Protein AF-A0A7C7VAA6-F1 (afdb_monomer_lite)

Sequence (121 aa):
MLAFICLRGNPPLSLLFLLSAFDQLEDVIYYTYRRRLIPEWAMPIDVVLEGVLIATAVAMIAFCLLYFTYFQSPFFQALFVVSLVILYVAVEDIMAWRGVVQNVWEVRAEKRFVKRKWRST

Foldseek 3Di:
DVLVVCCVPPNVVSVLVVVLVVLVVQVVVCVVPVDGPDDPVCVVVSLVSLVVLLVVLVVQLVVLVVCCVPPVDVVSVVSNVVSVVSNVVSVQVNCVVVVNCVVVVVVVVVVVVVVVVVVVD

Radius of gyration: 17.75 Å; chains: 1; bounding box: 58×26×42 Å

pLDDT: mean 78.94, std 12.35, range [49.84, 95.0]

Structure (mmCIF, N/CA/C/O backbone):
data_AF-A0A7C7VAA6-F1
#
_entry.id   AF-A0A7C7VAA6-F1
#
loop_
_atom_site.group_PDB
_atom_site.id
_atom_site.type_symbol
_atom_site.label_atom_id
_atom_site.label_alt_id
_atom_site.label_comp_id
_atom_site.label_asym_id
_atom_site.label_entity_id
_atom_site.label_seq_id
_atom_site.pdbx_PDB_ins_code
_atom_site.Cartn_x
_atom_site.Cartn_y
_atom_site.Cartn_z
_atom_site.occupancy
_atom_site.B_iso_or_equiv
_atom_site.auth_seq_id
_atom_site.auth_comp_id
_atom_site.auth_asym_id
_atom_site.auth_atom_id
_atom_site.pdbx_PDB_model_num
ATOM 1 N N . MET A 1 1 ? -10.065 -9.433 1.713 1.00 63.31 1 MET A N 1
ATOM 2 C CA . MET A 1 1 ? -11.345 -9.195 2.427 1.00 63.31 1 MET A CA 1
ATOM 3 C C . MET A 1 1 ? -12.147 -8.055 1.799 1.00 63.31 1 MET A C 1
ATOM 5 O O . MET A 1 1 ? -13.281 -8.301 1.416 1.00 63.31 1 MET A O 1
ATOM 9 N N . LEU A 1 2 ? -11.572 -6.854 1.628 1.00 71.88 2 LEU A N 1
ATOM 10 C CA . LEU A 1 2 ? -12.268 -5.698 1.029 1.00 71.88 2 LEU A CA 1
ATOM 11 C C . LEU A 1 2 ? -12.765 -5.951 -0.402 1.00 71.88 2 LEU A C 1
ATOM 13 O O . LEU A 1 2 ? -13.926 -5.681 -0.684 1.00 71.88 2 LEU A O 1
ATOM 17 N N . ALA A 1 3 ? -11.943 -6.570 -1.259 1.00 72.00 3 ALA A N 1
ATOM 18 C CA . ALA A 1 3 ? -12.361 -6.972 -2.606 1.00 72.00 3 ALA A CA 1
ATOM 19 C C . ALA A 1 3 ? -13.659 -7.805 -2.582 1.00 72.00 3 ALA A C 1
ATOM 21 O O . ALA A 1 3 ? -14.661 -7.434 -3.182 1.00 72.00 3 ALA A O 1
ATOM 22 N N . PHE A 1 4 ? -13.690 -8.869 -1.774 1.00 75.00 4 PHE A N 1
ATOM 23 C CA . PHE A 1 4 ? -14.855 -9.750 -1.651 1.00 75.00 4 PHE A CA 1
ATOM 24 C C . PHE A 1 4 ? -16.129 -9.022 -1.186 1.00 75.00 4 PHE A C 1
ATOM 26 O O . PHE A 1 4 ? -17.217 -9.309 -1.678 1.00 75.00 4 PHE A O 1
ATOM 33 N N . ILE A 1 5 ? -16.001 -8.051 -0.275 1.00 78.62 5 ILE A N 1
ATOM 34 C CA . ILE A 1 5 ? -17.134 -7.247 0.214 1.00 78.62 5 ILE A CA 1
ATOM 35 C C . ILE A 1 5 ? -17.656 -6.319 -0.892 1.00 78.62 5 ILE A C 1
ATOM 37 O O . ILE A 1 5 ? -18.866 -6.204 -1.094 1.00 78.62 5 ILE A O 1
ATOM 41 N N . CYS A 1 6 ? -16.756 -5.686 -1.644 1.00 79.62 6 CYS A N 1
ATOM 42 C CA . CYS A 1 6 ? -17.119 -4.771 -2.722 1.00 79.62 6 CYS A CA 1
ATOM 43 C C . CYS A 1 6 ? -17.705 -5.479 -3.950 1.00 79.62 6 CYS A C 1
ATOM 45 O O . CYS A 1 6 ? -18.397 -4.829 -4.728 1.00 79.62 6 CYS A O 1
ATOM 47 N N . LEU A 1 7 ? -17.501 -6.791 -4.109 1.00 80.81 7 LEU A N 1
ATOM 48 C CA . LEU A 1 7 ? -17.928 -7.555 -5.287 1.00 80.81 7 LEU A CA 1
ATOM 49 C C . LEU A 1 7 ? -19.427 -7.410 -5.588 1.00 80.81 7 LEU A C 1
ATOM 51 O O . LEU A 1 7 ? -19.827 -7.381 -6.747 1.00 80.81 7 LEU A O 1
ATOM 55 N N . ARG A 1 8 ? -20.256 -7.295 -4.545 1.00 80.75 8 ARG A N 1
ATOM 56 C CA . ARG A 1 8 ? -21.717 -7.198 -4.678 1.00 80.75 8 ARG A CA 1
ATOM 57 C C . ARG A 1 8 ? -22.227 -5.782 -4.949 1.00 80.75 8 ARG A C 1
ATOM 59 O O . ARG A 1 8 ? -23.275 -5.639 -5.565 1.00 80.75 8 ARG A O 1
ATOM 66 N N . GLY A 1 9 ? -21.528 -4.761 -4.454 1.00 81.75 9 GLY A N 1
ATOM 67 C CA . GLY A 1 9 ? -21.967 -3.363 -4.538 1.00 81.75 9 GLY A CA 1
ATOM 68 C C . GLY A 1 9 ? -21.286 -2.573 -5.652 1.00 81.75 9 GLY A C 1
ATOM 69 O O . GLY A 1 9 ? -21.925 -1.772 -6.324 1.00 81.75 9 GLY A O 1
ATOM 70 N N . ASN A 1 10 ? -19.990 -2.800 -5.861 1.00 86.50 10 ASN A N 1
ATOM 71 C CA . ASN A 1 10 ? -19.193 -2.117 -6.872 1.00 86.50 10 ASN A CA 1
ATOM 72 C C . ASN A 1 10 ? -18.104 -3.075 -7.406 1.00 86.50 10 ASN A C 1
ATOM 74 O O . ASN A 1 10 ? -16.970 -3.073 -6.914 1.00 86.50 10 ASN A O 1
ATOM 78 N N . PRO A 1 11 ? -18.449 -3.928 -8.391 1.00 85.19 11 PRO A N 1
ATOM 79 C CA . PRO A 1 11 ? -17.536 -4.931 -8.941 1.00 85.19 11 PRO A CA 1
ATOM 80 C C . PRO A 1 11 ? -16.212 -4.354 -9.484 1.00 85.19 11 PRO A C 1
ATOM 82 O O . PRO A 1 11 ? -15.171 -4.958 -9.225 1.00 85.19 11 PRO A O 1
ATOM 85 N N . PRO A 1 12 ? -16.187 -3.182 -10.158 1.00 85.81 12 PRO A N 1
ATOM 86 C CA . PRO A 1 12 ? -14.932 -2.537 -10.556 1.00 85.81 12 PRO A CA 1
ATOM 87 C C . PRO A 1 12 ? -14.005 -2.220 -9.378 1.00 85.81 12 PRO A C 1
ATOM 89 O O . PRO A 1 12 ? -12.805 -2.474 -9.442 1.00 85.81 12 PRO A O 1
ATOM 92 N N . LEU A 1 13 ? -14.559 -1.724 -8.269 1.00 82.00 13 LEU A N 1
ATOM 93 C CA . LEU A 1 13 ? -13.783 -1.432 -7.064 1.00 82.00 13 LEU A CA 1
ATOM 94 C C . LEU A 1 13 ? -13.252 -2.714 -6.403 1.00 82.00 13 LEU A C 1
ATOM 96 O O . LEU A 1 13 ? -12.128 -2.745 -5.910 1.00 82.00 13 LEU A O 1
ATOM 100 N N . SER A 1 14 ? -14.033 -3.798 -6.438 1.00 86.25 14 SER A N 1
ATOM 101 C CA . SER A 1 14 ? -13.564 -5.123 -6.014 1.00 86.25 14 SER A CA 1
ATOM 102 C C . SER A 1 14 ? -12.361 -5.588 -6.829 1.00 86.25 14 SER A C 1
ATOM 104 O O . SER A 1 14 ? -11.413 -6.126 -6.260 1.00 86.25 14 SER A O 1
ATOM 106 N N . LEU A 1 15 ? -12.403 -5.402 -8.151 1.00 85.69 15 LEU A N 1
ATOM 107 C CA . LEU A 1 15 ? -11.293 -5.754 -9.031 1.00 85.69 15 LEU A CA 1
ATOM 108 C C . LEU A 1 15 ? -10.046 -4.928 -8.691 1.00 85.69 15 LEU A C 1
ATOM 110 O O . LEU A 1 15 ? -8.969 -5.496 -8.559 1.00 85.69 15 LEU A O 1
ATOM 114 N N . LEU A 1 16 ? -10.199 -3.618 -8.471 1.00 86.19 16 LEU A N 1
ATOM 115 C CA . LEU A 1 16 ? -9.099 -2.738 -8.060 1.00 86.19 16 LEU A CA 1
ATOM 116 C C . LEU A 1 16 ? -8.451 -3.191 -6.748 1.00 86.19 16 LEU A C 1
ATOM 118 O O . LEU A 1 16 ? -7.232 -3.301 -6.678 1.00 86.19 16 LEU A O 1
ATOM 122 N N . PHE A 1 17 ? -9.247 -3.526 -5.729 1.00 85.25 17 PHE A N 1
ATOM 123 C CA . PHE A 1 17 ? -8.704 -4.042 -4.470 1.00 85.25 17 PHE A CA 1
ATOM 124 C C . PHE A 1 17 ? -8.047 -5.414 -4.610 1.00 85.25 17 PHE A C 1
ATOM 126 O O . PHE A 1 17 ? -7.125 -5.726 -3.862 1.00 85.25 17 PHE A O 1
ATOM 133 N N . LEU A 1 18 ? -8.528 -6.251 -5.529 1.00 87.69 18 LEU A N 1
ATOM 134 C CA . LEU A 1 18 ? -7.894 -7.532 -5.812 1.00 87.69 18 LEU A CA 1
ATOM 135 C C . LEU A 1 18 ? -6.528 -7.322 -6.471 1.00 87.69 18 LEU A C 1
ATOM 137 O O . LEU A 1 18 ? -5.554 -7.915 -6.025 1.00 87.69 18 LEU A O 1
ATOM 141 N N . LEU A 1 19 ? -6.460 -6.462 -7.488 1.00 87.31 19 LEU A N 1
ATOM 142 C CA . LEU A 1 19 ? -5.219 -6.133 -8.187 1.00 87.31 19 LEU A CA 1
ATOM 143 C C . LEU A 1 19 ? -4.200 -5.496 -7.240 1.00 87.31 19 LEU A C 1
ATOM 145 O O . LEU A 1 19 ? -3.071 -5.957 -7.183 1.00 87.31 19 LEU A O 1
ATOM 149 N N . SER A 1 20 ? -4.626 -4.545 -6.411 1.00 85.31 20 SER A N 1
ATOM 150 C CA . SER A 1 20 ? -3.777 -3.916 -5.392 1.00 85.31 20 SER A CA 1
ATOM 151 C C . SER A 1 20 ? -3.265 -4.905 -4.332 1.00 85.31 20 SER A C 1
ATOM 153 O O . SER A 1 20 ? -2.179 -4.738 -3.790 1.00 85.31 20 SER A O 1
ATOM 155 N N . ALA A 1 21 ? -4.002 -5.983 -4.045 1.00 85.75 21 ALA A N 1
ATOM 156 C CA . ALA A 1 21 ? -3.496 -7.041 -3.172 1.00 85.75 21 ALA A CA 1
ATOM 157 C C . ALA A 1 21 ? -2.434 -7.922 -3.854 1.00 85.75 21 ALA A C 1
ATOM 159 O O . ALA A 1 21 ? -1.555 -8.445 -3.170 1.00 85.75 21 ALA A O 1
ATOM 160 N N . PHE A 1 22 ? -2.528 -8.115 -5.174 1.00 86.50 22 PHE A N 1
ATOM 161 C CA . PHE A 1 22 ? -1.498 -8.813 -5.949 1.00 86.50 22 PHE A CA 1
ATOM 162 C C . PHE A 1 22 ? -0.220 -7.983 -6.069 1.00 86.50 22 PHE A C 1
ATOM 164 O O . PHE A 1 22 ? 0.856 -8.543 -5.898 1.00 86.50 22 PHE A O 1
ATOM 171 N N . ASP A 1 23 ? -0.366 -6.678 -6.277 1.00 84.94 23 ASP A N 1
ATOM 172 C CA . ASP A 1 23 ? 0.690 -5.658 -6.249 1.00 84.94 23 ASP A CA 1
ATOM 173 C C . ASP A 1 23 ? 1.526 -5.769 -4.965 1.00 84.94 23 ASP A C 1
ATOM 175 O O . ASP A 1 23 ? 2.682 -6.177 -4.976 1.00 84.94 23 ASP A O 1
ATOM 179 N N . GLN A 1 24 ? 0.858 -5.654 -3.813 1.00 84.88 24 GLN A N 1
ATOM 180 C CA . GLN A 1 24 ? 1.506 -5.748 -2.507 1.00 84.88 24 GLN A CA 1
ATOM 181 C C . GLN A 1 24 ? 2.210 -7.097 -2.268 1.00 84.88 24 GLN A C 1
ATOM 183 O O . GLN A 1 24 ? 3.184 -7.184 -1.515 1.00 84.88 24 GLN A O 1
ATOM 188 N N . LEU A 1 25 ? 1.692 -8.181 -2.857 1.00 86.19 25 LEU A N 1
ATOM 189 C CA . LEU A 1 25 ? 2.315 -9.501 -2.781 1.00 86.19 25 LEU A CA 1
ATOM 190 C C . LEU A 1 25 ? 3.572 -9.569 -3.655 1.00 86.19 25 LEU A C 1
ATOM 192 O O . LEU A 1 25 ? 4.561 -10.185 -3.245 1.00 86.19 25 LEU A O 1
ATOM 196 N N . GLU A 1 26 ? 3.555 -8.937 -4.824 1.00 83.94 26 GLU A N 1
ATOM 197 C CA . GLU A 1 26 ? 4.746 -8.781 -5.642 1.00 83.94 26 GLU A CA 1
ATOM 198 C C . GLU A 1 26 ? 5.831 -7.992 -4.912 1.00 83.94 26 GLU A C 1
ATOM 200 O O . GLU A 1 26 ? 6.962 -8.474 -4.894 1.00 83.94 26 GLU A O 1
ATOM 205 N N . ASP A 1 27 ? 5.519 -6.890 -4.228 1.00 77.75 27 ASP A N 1
ATOM 206 C CA . ASP A 1 27 ? 6.526 -6.104 -3.493 1.00 77.75 27 ASP A CA 1
ATOM 207 C C . ASP A 1 27 ? 7.262 -6.960 -2.466 1.00 77.75 27 ASP A C 1
ATOM 209 O O . ASP A 1 27 ? 8.490 -6.918 -2.336 1.00 77.75 27 ASP A O 1
ATOM 213 N N . VAL A 1 28 ? 6.522 -7.816 -1.754 1.00 82.12 28 VAL A N 1
ATOM 214 C CA . VAL A 1 28 ? 7.088 -8.756 -0.778 1.00 82.12 28 VAL A CA 1
ATOM 215 C C . VAL A 1 28 ? 7.998 -9.775 -1.468 1.00 82.12 28 VAL A C 1
ATOM 217 O O . VAL A 1 28 ? 9.083 -10.095 -0.960 1.00 82.12 28 VAL A O 1
ATOM 220 N N . ILE A 1 29 ? 7.593 -10.282 -2.635 1.00 84.06 29 ILE A N 1
ATOM 221 C CA . ILE A 1 29 ? 8.399 -11.205 -3.443 1.00 84.06 29 ILE A CA 1
ATOM 222 C C . ILE A 1 29 ? 9.650 -10.497 -3.964 1.00 84.06 29 ILE A C 1
ATOM 224 O O . ILE A 1 29 ? 10.747 -11.046 -3.844 1.00 84.06 29 ILE A O 1
ATOM 228 N N . TYR A 1 30 ? 9.530 -9.273 -4.468 1.00 81.06 30 TYR A N 1
ATOM 229 C CA . TYR A 1 30 ? 10.642 -8.466 -4.946 1.00 81.06 30 TYR A CA 1
ATOM 230 C C . TYR A 1 30 ? 11.626 -8.162 -3.815 1.00 81.06 30 TYR A C 1
ATOM 232 O O . TYR A 1 30 ? 12.839 -8.317 -3.983 1.00 81.06 30 TYR A O 1
ATOM 240 N N . TYR A 1 31 ? 11.133 -7.828 -2.623 1.00 77.25 31 TYR A N 1
ATOM 241 C CA . TYR A 1 31 ? 11.977 -7.572 -1.460 1.00 77.25 31 TYR A CA 1
ATOM 242 C C . TYR A 1 31 ? 12.743 -8.821 -1.003 1.00 77.25 31 TYR A C 1
ATOM 244 O O . TYR A 1 31 ? 13.891 -8.721 -0.557 1.00 77.25 31 TYR A O 1
ATOM 252 N N . THR A 1 32 ? 12.132 -9.999 -1.148 1.00 80.69 32 THR A N 1
ATOM 253 C CA . THR A 1 32 ? 12.706 -11.282 -0.716 1.00 80.69 32 THR A CA 1
ATOM 254 C C . THR A 1 32 ? 13.663 -11.874 -1.752 1.00 80.69 32 THR A C 1
ATOM 256 O O . THR A 1 32 ? 14.780 -12.263 -1.412 1.00 80.69 32 THR A O 1
ATOM 259 N N . TYR A 1 33 ? 13.243 -11.933 -3.015 1.00 82.81 33 TYR A N 1
ATOM 260 C CA . TYR A 1 33 ? 13.926 -12.658 -4.091 1.00 82.81 33 TYR A CA 1
ATOM 261 C C . TYR A 1 33 ? 14.641 -11.755 -5.095 1.00 82.81 33 TYR A C 1
ATOM 263 O O . TYR A 1 33 ? 15.402 -12.264 -5.917 1.00 82.81 33 TYR A O 1
ATOM 271 N N . ARG A 1 34 ? 14.423 -10.434 -5.042 1.00 73.56 34 ARG A N 1
ATOM 272 C CA . ARG A 1 34 ? 15.008 -9.450 -5.973 1.00 73.56 34 ARG A CA 1
ATOM 273 C C . ARG A 1 34 ? 14.694 -9.737 -7.441 1.00 73.56 34 ARG A C 1
ATOM 275 O O . ARG A 1 34 ? 15.472 -9.399 -8.326 1.00 73.56 34 ARG A O 1
ATOM 282 N N . ARG A 1 35 ? 13.554 -10.375 -7.703 1.00 74.69 35 ARG A N 1
ATOM 283 C CA . ARG A 1 35 ? 13.034 -10.627 -9.048 1.00 74.69 35 ARG A CA 1
ATOM 284 C C . ARG A 1 35 ? 11.668 -9.973 -9.164 1.00 74.69 35 ARG A C 1
ATOM 286 O O . ARG A 1 35 ? 10.823 -10.219 -8.309 1.00 74.69 35 ARG A O 1
ATOM 293 N N . ARG A 1 36 ? 11.490 -9.143 -10.193 1.00 70.81 36 ARG A N 1
ATOM 294 C CA . ARG A 1 36 ? 10.185 -8.585 -10.564 1.00 70.81 36 ARG A CA 1
ATOM 295 C C . ARG A 1 36 ? 9.399 -9.643 -11.326 1.00 70.81 36 ARG A C 1
ATOM 297 O O . ARG A 1 36 ? 9.976 -10.336 -12.169 1.00 70.81 36 ARG A O 1
ATOM 304 N N . LEU A 1 37 ? 8.131 -9.806 -10.977 1.00 78.25 37 LEU A N 1
ATOM 305 C CA . LEU A 1 37 ? 7.209 -10.697 -11.678 1.00 78.25 37 LEU A CA 1
ATOM 306 C C . LEU A 1 37 ? 6.508 -9.932 -12.799 1.00 78.25 37 LEU A C 1
ATOM 308 O O . LEU A 1 37 ? 6.325 -10.479 -13.889 1.00 78.25 37 LEU A O 1
ATOM 312 N N . ILE A 1 38 ? 6.179 -8.666 -12.553 1.00 74.62 38 ILE A N 1
ATOM 313 C CA . ILE A 1 38 ? 5.597 -7.761 -13.527 1.00 74.62 38 ILE A CA 1
ATOM 314 C C . ILE A 1 38 ? 6.704 -7.141 -14.400 1.00 74.62 38 ILE A C 1
ATOM 316 O O . ILE A 1 38 ? 7.740 -6.679 -13.907 1.00 74.62 38 ILE A O 1
ATOM 320 N N . PRO A 1 39 ? 6.520 -7.139 -15.732 1.00 76.62 39 PRO A N 1
ATOM 321 C CA . PRO A 1 39 ? 7.462 -6.521 -16.657 1.00 76.62 39 PRO A CA 1
ATOM 322 C C . PRO A 1 39 ? 7.446 -4.988 -16.551 1.00 76.62 39 PRO A C 1
ATOM 324 O O . PRO A 1 39 ? 6.415 -4.381 -16.280 1.00 76.62 39 PRO A O 1
ATOM 327 N N . GLU A 1 40 ? 8.577 -4.339 -16.849 1.00 74.00 40 GLU A N 1
ATOM 328 C CA . GLU A 1 40 ? 8.775 -2.891 -16.640 1.00 74.00 40 GLU A CA 1
ATOM 329 C C . GLU A 1 40 ? 7.734 -1.990 -17.326 1.00 74.00 40 GLU A C 1
ATOM 331 O O . GLU A 1 40 ? 7.421 -0.913 -16.825 1.00 74.00 40 GLU A O 1
ATOM 336 N N . TRP A 1 41 ? 7.149 -2.429 -18.445 1.00 75.94 41 TRP A N 1
ATOM 337 C CA . TRP A 1 41 ? 6.109 -1.676 -19.154 1.00 75.94 41 TRP A CA 1
ATOM 338 C C . TRP A 1 41 ? 4.786 -1.572 -18.380 1.00 75.94 41 TRP A C 1
ATOM 340 O O . TRP A 1 41 ? 3.984 -0.687 -18.670 1.00 75.94 41 TRP A O 1
ATOM 350 N N . ALA A 1 42 ? 4.554 -2.449 -17.403 1.00 81.69 42 ALA A N 1
ATOM 351 C CA . ALA A 1 42 ? 3.368 -2.445 -16.553 1.00 81.69 42 ALA A CA 1
ATOM 352 C C . ALA A 1 42 ? 3.560 -1.649 -15.243 1.00 81.69 42 ALA A C 1
ATOM 354 O O . ALA A 1 42 ? 2.598 -1.491 -14.497 1.00 81.69 42 ALA A O 1
ATOM 355 N N . MET A 1 43 ? 4.735 -1.045 -15.007 1.00 76.75 43 MET A N 1
ATOM 356 C CA . MET A 1 43 ? 4.983 -0.158 -13.853 1.00 76.75 43 MET A CA 1
ATOM 357 C C . MET A 1 43 ? 3.991 1.012 -13.684 1.00 76.75 43 MET A C 1
ATOM 359 O O . MET A 1 43 ? 3.721 1.403 -12.556 1.00 76.75 43 MET A O 1
ATOM 363 N N . PRO A 1 44 ? 3.414 1.627 -14.734 1.00 81.56 44 PRO A N 1
ATOM 364 C CA . PRO A 1 44 ? 2.411 2.670 -14.513 1.00 81.56 44 PRO A CA 1
ATOM 365 C C . PRO A 1 44 ? 1.142 2.158 -13.816 1.00 81.56 44 PRO A C 1
ATOM 367 O O . PRO A 1 44 ? 0.443 2.940 -13.179 1.00 81.56 44 PRO A O 1
ATOM 370 N N . ILE A 1 45 ? 0.824 0.868 -13.964 1.00 84.56 45 ILE A N 1
ATOM 371 C CA . ILE A 1 45 ? -0.342 0.239 -13.332 1.00 84.56 45 ILE A CA 1
ATOM 372 C C . ILE A 1 45 ? -0.076 0.055 -11.835 1.00 84.56 45 ILE A C 1
ATOM 374 O O . ILE A 1 45 ? -0.926 0.428 -11.036 1.00 84.56 45 ILE A O 1
ATOM 378 N N . ASP A 1 46 ? 1.113 -0.428 -11.492 1.00 80.31 46 ASP A N 1
ATOM 379 C CA . ASP A 1 46 ? 1.663 -0.564 -10.133 1.00 80.31 46 ASP A CA 1
ATOM 380 C C . ASP A 1 46 ? 1.548 0.765 -9.354 1.00 80.31 46 ASP A C 1
ATOM 382 O O . ASP A 1 46 ? 0.825 0.864 -8.368 1.00 80.31 46 ASP A O 1
ATOM 386 N N . VAL A 1 47 ? 2.013 1.882 -9.933 1.00 84.62 47 VAL A N 1
ATOM 387 C CA . VAL A 1 47 ? 1.860 3.228 -9.330 1.00 84.62 47 VAL A CA 1
ATOM 388 C C . VAL A 1 47 ? 0.396 3.624 -9.065 1.00 84.62 47 VAL A C 1
ATOM 390 O O . VAL A 1 47 ? 0.090 4.322 -8.093 1.00 84.62 47 VAL A O 1
ATOM 393 N N . VAL A 1 48 ? -0.540 3.225 -9.933 1.00 87.62 48 VAL A N 1
ATOM 394 C CA . VAL A 1 48 ? -1.973 3.500 -9.723 1.00 87.62 48 VAL A CA 1
ATOM 395 C C . VAL A 1 48 ? -2.529 2.639 -8.590 1.00 87.62 48 VAL A C 1
ATOM 397 O O . VAL A 1 48 ? -3.310 3.143 -7.778 1.00 87.62 48 VAL A O 1
ATOM 400 N N . LEU A 1 49 ? -2.138 1.367 -8.522 1.00 88.94 49 LEU A N 1
ATOM 401 C CA . LEU A 1 49 ? -2.564 0.433 -7.482 1.00 88.94 49 LEU A CA 1
ATOM 402 C C . LEU A 1 49 ? -2.008 0.834 -6.108 1.00 88.94 49 LEU A C 1
ATOM 404 O O . LEU A 1 49 ? -2.777 0.896 -5.143 1.00 88.94 49 LEU A O 1
ATOM 408 N N . GLU A 1 50 ? -0.747 1.251 -6.034 1.00 88.44 50 GLU A N 1
ATOM 409 C CA . GLU A 1 50 ? -0.159 1.879 -4.850 1.00 88.44 50 GLU A CA 1
ATOM 410 C C . GLU A 1 50 ? -0.899 3.164 -4.450 1.00 88.44 50 GLU A C 1
ATOM 412 O O . GLU A 1 50 ? -1.185 3.402 -3.273 1.00 88.44 50 GLU A O 1
ATOM 417 N N . GLY A 1 51 ? -1.294 3.990 -5.424 1.00 89.25 51 GLY A N 1
ATOM 418 C CA . GLY A 1 51 ? -2.109 5.182 -5.179 1.00 89.25 51 GLY A CA 1
ATOM 419 C C . GLY A 1 51 ? -3.455 4.858 -4.514 1.00 89.25 51 GLY A C 1
ATOM 420 O O . GLY A 1 51 ? -3.894 5.568 -3.601 1.00 89.25 51 GLY A O 1
ATOM 421 N N . VAL A 1 52 ? -4.099 3.756 -4.914 1.00 89.31 52 VAL A N 1
ATOM 422 C CA . VAL A 1 52 ? -5.321 3.244 -4.268 1.00 89.31 52 VAL A CA 1
ATOM 423 C C . VAL A 1 52 ? -5.032 2.779 -2.837 1.00 89.31 52 VAL A C 1
ATOM 425 O O . VAL A 1 52 ? -5.835 3.041 -1.933 1.00 89.31 52 VAL A O 1
ATOM 428 N N . LEU A 1 53 ? -3.884 2.144 -2.598 1.00 89.56 53 LEU A N 1
ATOM 429 C CA . LEU A 1 53 ? -3.413 1.754 -1.266 1.00 89.56 53 LEU A CA 1
ATOM 430 C C . LEU A 1 53 ? -3.204 2.964 -0.354 1.00 89.56 53 LEU A C 1
ATOM 432 O O . LEU A 1 53 ? -3.698 2.959 0.773 1.00 89.56 53 LEU A O 1
ATOM 436 N N . ILE A 1 54 ? -2.571 4.031 -0.848 1.00 92.94 54 ILE A N 1
ATOM 437 C CA . ILE A 1 54 ? -2.401 5.294 -0.113 1.00 92.94 54 ILE A CA 1
ATOM 438 C C . ILE A 1 54 ? -3.760 5.879 0.260 1.00 92.94 54 ILE A C 1
ATOM 440 O O . ILE A 1 54 ? -3.991 6.200 1.427 1.00 92.94 54 ILE A O 1
ATOM 444 N N . ALA A 1 55 ? -4.684 5.986 -0.698 1.00 92.06 55 ALA A N 1
ATOM 445 C CA . ALA A 1 55 ? -6.025 6.501 -0.434 1.00 92.06 55 ALA A CA 1
ATOM 446 C C . ALA A 1 55 ? -6.758 5.657 0.624 1.00 92.06 55 ALA A C 1
ATOM 448 O O . ALA A 1 55 ? -7.395 6.199 1.530 1.00 92.06 55 ALA A O 1
ATOM 449 N N . THR A 1 56 ? -6.613 4.333 0.554 1.00 91.00 56 THR A N 1
ATOM 450 C CA . THR A 1 56 ? -7.200 3.395 1.519 1.00 91.00 56 THR A CA 1
ATOM 451 C C . THR A 1 56 ? -6.573 3.551 2.903 1.00 91.00 56 THR A C 1
ATOM 453 O O . THR A 1 56 ? -7.296 3.625 3.894 1.00 91.00 56 THR A O 1
ATOM 456 N N . ALA A 1 57 ? -5.249 3.667 2.994 1.00 92.75 57 ALA A N 1
ATOM 457 C CA . ALA A 1 57 ? -4.537 3.869 4.250 1.00 92.75 57 ALA A CA 1
ATOM 458 C C . ALA A 1 57 ? -4.912 5.208 4.902 1.00 92.75 57 ALA A C 1
ATOM 460 O O . ALA A 1 57 ? -5.185 5.250 6.100 1.00 92.75 57 ALA A O 1
ATOM 461 N N . VAL A 1 58 ? -5.026 6.285 4.120 1.00 95.00 58 VAL A N 1
ATOM 462 C CA . VAL A 1 58 ? -5.514 7.588 4.600 1.00 95.00 58 VAL A CA 1
ATOM 463 C C . VAL A 1 58 ? -6.955 7.484 5.101 1.00 95.00 58 VAL A C 1
ATOM 465 O O . VAL A 1 58 ? -7.265 8.003 6.174 1.00 95.00 58 VAL A O 1
ATOM 468 N N . ALA A 1 59 ? -7.830 6.772 4.385 1.00 93.25 59 ALA A N 1
ATOM 469 C CA . ALA A 1 59 ? -9.201 6.531 4.832 1.00 93.25 59 ALA A CA 1
ATOM 470 C C . ALA A 1 59 ? -9.247 5.727 6.143 1.00 93.25 59 ALA A C 1
ATOM 472 O O . ALA A 1 59 ? -10.029 6.057 7.033 1.00 93.25 59 ALA A O 1
ATOM 473 N N . MET A 1 60 ? -8.380 4.722 6.304 1.00 93.06 60 MET A N 1
ATOM 474 C CA . MET A 1 60 ? -8.240 3.962 7.550 1.00 93.06 60 MET A CA 1
ATOM 475 C C . MET A 1 60 ? -7.740 4.839 8.700 1.00 93.06 60 MET A C 1
ATOM 477 O O . MET A 1 60 ? -8.288 4.758 9.793 1.00 93.06 60 MET A O 1
ATOM 481 N N . ILE A 1 61 ? -6.751 5.705 8.463 1.00 94.19 61 ILE A N 1
ATOM 482 C CA . ILE A 1 61 ? -6.244 6.661 9.458 1.00 94.19 61 ILE A CA 1
ATOM 483 C C . ILE A 1 61 ? -7.362 7.609 9.895 1.00 94.19 61 ILE A C 1
ATOM 485 O O . ILE A 1 61 ? -7.591 7.775 11.093 1.00 94.19 61 ILE A O 1
ATOM 489 N N . ALA A 1 62 ? -8.084 8.198 8.940 1.00 93.06 62 ALA A N 1
ATOM 490 C CA . ALA A 1 62 ? -9.203 9.091 9.222 1.00 93.06 62 ALA A CA 1
ATOM 491 C C . ALA A 1 62 ? -10.307 8.370 10.008 1.00 93.06 62 ALA A C 1
ATOM 493 O O . ALA A 1 62 ? -10.780 8.885 11.019 1.00 93.06 62 ALA A O 1
ATOM 494 N N . PHE A 1 63 ? -10.668 7.152 9.597 1.00 91.19 63 PHE A N 1
ATOM 495 C CA . PHE A 1 63 ? -11.627 6.307 10.306 1.00 91.19 63 PHE A CA 1
ATOM 496 C C . PHE A 1 63 ? -11.167 6.010 11.737 1.00 91.19 63 PHE A C 1
ATOM 498 O O . PHE A 1 63 ? -11.936 6.192 12.677 1.00 91.19 63 PHE A O 1
ATOM 505 N N . CYS A 1 64 ? -9.902 5.632 11.925 1.00 91.38 64 CYS A N 1
ATOM 506 C CA . CYS A 1 64 ? -9.327 5.423 13.246 1.00 91.38 64 CYS A CA 1
ATOM 507 C C . CYS A 1 64 ? -9.437 6.681 14.102 1.00 91.38 64 CYS A C 1
ATOM 509 O O . CYS A 1 64 ? -9.969 6.592 15.197 1.00 91.38 64 CYS A O 1
ATOM 511 N N . LEU A 1 65 ? -9.011 7.849 13.618 1.00 89.69 65 LEU A N 1
ATOM 512 C CA . LEU A 1 65 ? -9.056 9.097 14.389 1.00 89.69 65 LEU A CA 1
ATOM 513 C C . LEU A 1 65 ? -10.485 9.512 14.763 1.00 89.69 65 LEU A C 1
ATOM 515 O O . LEU A 1 65 ? -10.722 9.928 15.896 1.00 89.69 65 LEU A O 1
ATOM 519 N N . LEU A 1 66 ? -11.437 9.363 13.838 1.00 89.88 66 LEU A N 1
ATOM 520 C CA . LEU A 1 66 ? -12.842 9.695 14.076 1.00 89.88 66 LEU A CA 1
ATOM 521 C C . LEU A 1 66 ? -13.487 8.776 15.115 1.00 89.88 66 LEU A C 1
ATOM 523 O O . LEU A 1 66 ? -14.249 9.251 15.949 1.00 89.88 66 LEU A O 1
ATOM 527 N N . TYR A 1 67 ? -13.186 7.476 15.077 1.00 85.19 67 TYR A N 1
ATOM 528 C CA . TYR A 1 67 ? -13.818 6.479 15.946 1.00 85.19 67 TYR A CA 1
ATOM 529 C C . TYR A 1 67 ? -13.029 6.166 17.220 1.00 85.19 67 TYR A C 1
ATOM 531 O O . TYR A 1 67 ? -13.585 5.590 18.160 1.00 85.19 67 TYR A O 1
ATOM 539 N N . PHE A 1 68 ? -11.764 6.580 17.297 1.00 80.81 68 PHE A N 1
ATOM 540 C CA . PHE A 1 68 ? -10.925 6.414 18.481 1.00 80.81 68 PHE A CA 1
ATOM 541 C C . PHE A 1 68 ? -11.543 7.094 19.706 1.00 80.81 68 PHE A C 1
ATOM 543 O O . PHE A 1 68 ? -11.513 6.537 20.803 1.00 80.81 68 PHE A O 1
ATOM 550 N N . THR A 1 69 ? -12.165 8.257 19.505 1.00 75.75 69 THR A N 1
ATOM 551 C CA . THR A 1 69 ? -12.846 9.018 20.560 1.00 75.75 69 THR A CA 1
ATOM 552 C C . THR A 1 69 ? -14.115 8.334 21.071 1.00 75.75 69 THR A C 1
ATOM 554 O O . THR A 1 69 ? -14.476 8.540 22.226 1.00 75.75 69 THR A O 1
ATOM 557 N N . TYR A 1 70 ? -14.765 7.499 20.253 1.00 80.38 70 TYR A N 1
ATOM 558 C CA . TYR A 1 70 ? -16.035 6.853 20.594 1.00 80.38 70 TYR A CA 1
ATOM 559 C C . TYR A 1 70 ? -15.867 5.499 21.278 1.00 80.38 70 TYR A C 1
ATOM 561 O O . TYR A 1 70 ? -16.558 5.215 22.252 1.00 80.38 70 TYR A O 1
ATOM 569 N N . PHE A 1 71 ? -14.983 4.643 20.764 1.00 78.31 71 PHE A N 1
ATOM 570 C CA . PHE A 1 71 ? -14.936 3.238 21.181 1.00 78.31 71 PHE A CA 1
ATOM 571 C C . PHE A 1 71 ? -13.719 2.879 22.039 1.00 78.31 71 PHE A C 1
ATOM 573 O O . PHE A 1 71 ? -13.721 1.792 22.610 1.00 78.31 71 PHE A O 1
ATOM 580 N N . GLN A 1 72 ? -12.689 3.744 22.110 1.00 76.00 72 GLN A N 1
ATOM 581 C CA . GLN A 1 72 ? -11.437 3.562 22.879 1.00 76.00 72 GLN A CA 1
ATOM 582 C C . GLN A 1 72 ? -10.873 2.124 22.878 1.00 76.00 72 GLN A C 1
ATOM 584 O O . GLN A 1 72 ? -10.264 1.664 23.841 1.00 76.00 72 GLN A O 1
ATOM 589 N N . SER A 1 73 ? -11.082 1.385 21.788 1.00 83.12 73 SER A N 1
ATOM 590 C CA . SER A 1 73 ? -10.733 -0.030 21.714 1.00 83.12 73 SER A CA 1
ATOM 591 C C . SER A 1 73 ? -9.285 -0.203 21.246 1.00 83.12 73 SER A C 1
ATOM 593 O O . SER A 1 73 ? -8.848 0.519 20.339 1.00 83.12 73 SER A O 1
ATOM 595 N N . PRO A 1 74 ? -8.546 -1.199 21.777 1.00 86.12 74 PRO A N 1
ATOM 596 C CA . PRO A 1 74 ? -7.204 -1.537 21.299 1.00 86.12 74 PRO A CA 1
ATOM 597 C C . PRO A 1 74 ? -7.185 -1.903 19.808 1.00 86.12 74 PRO A C 1
ATOM 599 O O . PRO A 1 74 ? -6.159 -1.751 19.148 1.00 86.12 74 PRO A O 1
ATOM 602 N N . PHE A 1 75 ? -8.328 -2.313 19.245 1.00 87.31 75 PHE A N 1
ATOM 603 C CA . PHE A 1 75 ? -8.476 -2.528 17.809 1.00 87.31 75 PHE A CA 1
ATOM 604 C C . PHE A 1 75 ? -8.129 -1.274 16.998 1.00 87.31 75 PHE A C 1
ATOM 606 O O . PHE A 1 75 ? -7.358 -1.366 16.049 1.00 87.31 75 PHE A O 1
ATOM 613 N N . PHE A 1 76 ? -8.632 -0.097 17.386 1.00 86.38 76 PHE A N 1
ATOM 614 C CA . PHE A 1 76 ? -8.367 1.148 16.657 1.00 86.38 76 PHE A CA 1
ATOM 615 C C . PHE A 1 76 ? -6.913 1.599 16.793 1.00 86.38 76 PHE A C 1
ATOM 617 O O . PHE A 1 76 ? -6.361 2.159 15.852 1.00 86.38 76 PHE A O 1
ATOM 624 N N . GLN A 1 77 ? -6.268 1.309 17.927 1.00 87.00 77 GLN A N 1
ATOM 625 C CA . GLN A 1 77 ? -4.839 1.576 18.112 1.00 87.00 77 GLN A CA 1
ATOM 626 C C . GLN A 1 77 ? -3.993 0.717 17.172 1.00 87.00 77 GLN A C 1
ATOM 628 O O . GLN A 1 77 ? -3.145 1.239 16.450 1.00 87.00 77 GLN A O 1
ATOM 633 N N . ALA A 1 78 ? -4.256 -0.592 17.134 1.00 89.69 78 ALA A N 1
ATOM 634 C CA . ALA A 1 78 ? -3.565 -1.504 16.230 1.00 89.69 78 ALA A CA 1
ATOM 635 C C . ALA A 1 78 ? -3.832 -1.142 14.762 1.00 89.69 78 ALA A C 1
ATOM 637 O O . ALA A 1 78 ? -2.899 -1.071 13.965 1.00 89.69 78 ALA A O 1
ATOM 638 N N . LEU A 1 79 ? -5.088 -0.849 14.416 1.00 90.38 79 LEU A N 1
ATOM 639 C CA . LEU A 1 79 ? -5.488 -0.473 13.064 1.00 90.38 79 LEU A CA 1
ATOM 640 C C . LEU A 1 79 ? -4.821 0.831 12.613 1.00 90.38 79 LEU A C 1
ATOM 642 O O . LEU A 1 79 ? -4.375 0.918 11.473 1.00 90.38 79 LEU A O 1
ATOM 646 N N . PHE A 1 80 ? -4.692 1.814 13.508 1.00 91.12 80 PHE A N 1
ATOM 647 C CA . PHE A 1 80 ? -3.978 3.060 13.240 1.00 91.12 80 PHE A CA 1
ATOM 648 C C . PHE A 1 80 ? -2.499 2.805 12.926 1.00 91.12 80 PHE A C 1
ATOM 650 O O . PHE A 1 80 ? -2.002 3.255 11.894 1.00 91.12 80 PHE A O 1
ATOM 657 N N . VAL A 1 81 ? -1.808 2.011 13.749 1.00 92.75 81 VAL A N 1
ATOM 658 C CA . VAL A 1 81 ? -0.403 1.648 13.497 1.00 92.75 81 VAL A CA 1
ATOM 659 C C . VAL A 1 81 ? -0.255 0.906 12.168 1.00 92.75 81 VAL A C 1
ATOM 661 O O . VAL A 1 81 ? 0.605 1.259 11.366 1.00 92.75 81 VAL A O 1
ATOM 664 N N . VAL A 1 82 ? -1.120 -0.073 11.895 1.00 91.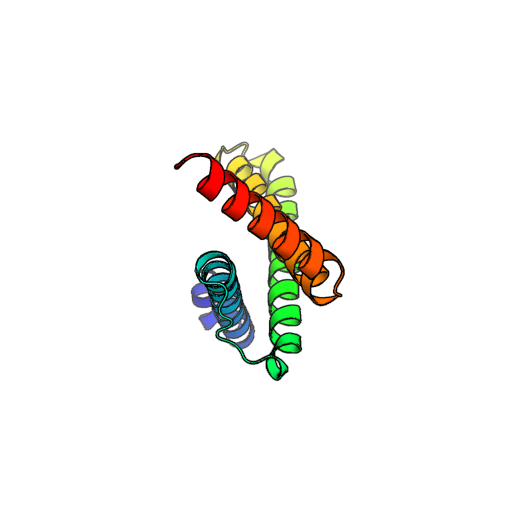94 82 VAL A N 1
ATOM 665 C CA . VAL A 1 82 ? -1.116 -0.815 10.625 1.00 91.94 82 VAL A CA 1
ATOM 666 C C . VAL A 1 82 ? -1.324 0.128 9.442 1.00 91.94 82 VAL A C 1
ATOM 668 O O . VAL A 1 82 ? -0.584 0.053 8.466 1.00 91.94 82 VAL A O 1
ATOM 671 N N . SER A 1 83 ? -2.276 1.057 9.535 1.00 92.38 83 S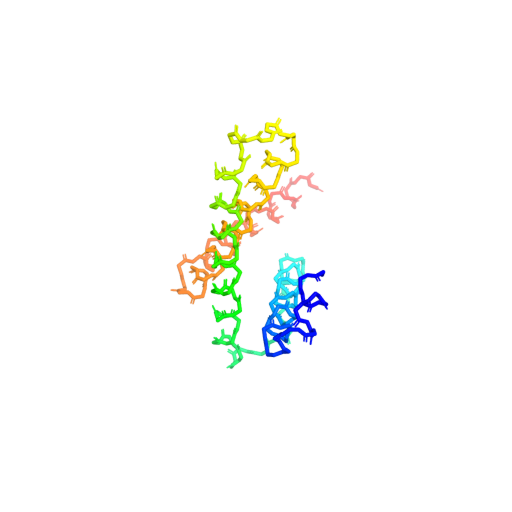ER A N 1
ATOM 672 C CA . SER A 1 83 ? -2.538 2.017 8.461 1.00 92.38 83 SER A CA 1
ATOM 673 C C . SER A 1 83 ? -1.360 2.960 8.198 1.00 92.38 83 SER A C 1
ATOM 675 O O . SER A 1 83 ? -1.081 3.264 7.043 1.00 92.38 83 SER A O 1
ATOM 677 N N . LEU A 1 84 ? -0.609 3.352 9.234 1.00 93.88 84 LEU A N 1
ATOM 678 C CA . LEU A 1 84 ? 0.623 4.128 9.069 1.00 93.88 84 LEU A CA 1
ATOM 679 C C . LEU A 1 84 ? 1.723 3.326 8.371 1.00 93.88 84 LEU A C 1
ATOM 681 O O . LEU A 1 84 ? 2.426 3.878 7.530 1.00 93.88 84 LEU A O 1
ATOM 685 N N . VAL A 1 85 ? 1.869 2.039 8.695 1.00 92.25 85 VAL A N 1
ATOM 686 C CA . VAL A 1 85 ? 2.845 1.162 8.030 1.00 92.25 85 VAL A CA 1
ATOM 687 C C . VAL A 1 85 ? 2.500 0.997 6.552 1.00 92.25 85 VAL A C 1
ATOM 689 O O . VAL A 1 85 ? 3.381 1.154 5.714 1.00 92.25 85 VAL A O 1
ATOM 692 N N . ILE A 1 86 ? 1.229 0.744 6.229 1.00 90.06 86 ILE A N 1
ATOM 693 C CA . ILE A 1 86 ? 0.766 0.630 4.837 1.00 90.06 86 ILE A CA 1
ATOM 694 C C . ILE A 1 86 ? 1.035 1.935 4.082 1.00 90.06 86 ILE A C 1
ATOM 696 O O . ILE A 1 86 ? 1.599 1.908 2.993 1.00 90.06 86 ILE A O 1
ATOM 700 N N . LEU A 1 87 ? 0.688 3.080 4.681 1.00 93.62 87 LEU A N 1
ATOM 701 C CA . LEU A 1 87 ? 0.935 4.388 4.080 1.00 93.62 87 LEU A CA 1
ATOM 702 C C . LEU A 1 87 ? 2.430 4.624 3.832 1.00 93.62 87 LEU A C 1
ATOM 704 O O . LEU A 1 87 ? 2.801 5.109 2.769 1.00 93.62 87 LEU A O 1
ATOM 708 N N . TYR A 1 88 ? 3.283 4.285 4.801 1.00 90.75 88 TYR A N 1
ATOM 709 C CA . TYR A 1 88 ? 4.729 4.449 4.677 1.00 90.75 88 TYR A CA 1
ATOM 710 C C . TYR A 1 88 ? 5.303 3.600 3.536 1.00 90.75 88 TYR A C 1
ATOM 712 O O . TYR A 1 88 ? 6.047 4.131 2.718 1.00 90.75 88 TYR A O 1
ATOM 720 N N . VAL A 1 89 ? 4.933 2.317 3.460 1.00 87.44 89 VAL A N 1
ATOM 721 C CA . VAL A 1 89 ? 5.423 1.395 2.423 1.00 87.44 89 VAL A CA 1
ATOM 722 C C . VAL A 1 89 ? 4.961 1.833 1.034 1.00 87.44 89 VAL A C 1
ATOM 724 O O . VAL A 1 89 ? 5.790 1.960 0.143 1.00 87.44 89 VAL A O 1
ATOM 727 N N . ALA A 1 90 ? 3.680 2.167 0.864 1.00 87.44 90 ALA A N 1
ATOM 728 C CA . ALA A 1 90 ? 3.169 2.609 -0.434 1.00 87.44 90 ALA A CA 1
ATOM 729 C C . ALA A 1 90 ? 3.805 3.936 -0.891 1.00 87.44 90 ALA A C 1
ATOM 731 O O . ALA A 1 90 ? 4.083 4.136 -2.064 1.00 87.44 90 ALA A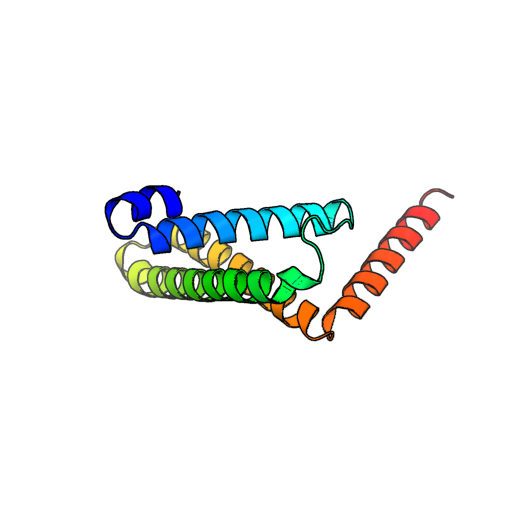 O 1
ATOM 732 N N . VAL A 1 91 ? 4.092 4.863 0.029 1.00 88.69 91 VAL A N 1
ATOM 733 C CA . VAL A 1 91 ? 4.817 6.099 -0.318 1.00 88.69 91 VAL A CA 1
ATOM 734 C C . VAL A 1 91 ? 6.274 5.813 -0.698 1.00 88.69 91 VAL A C 1
ATOM 736 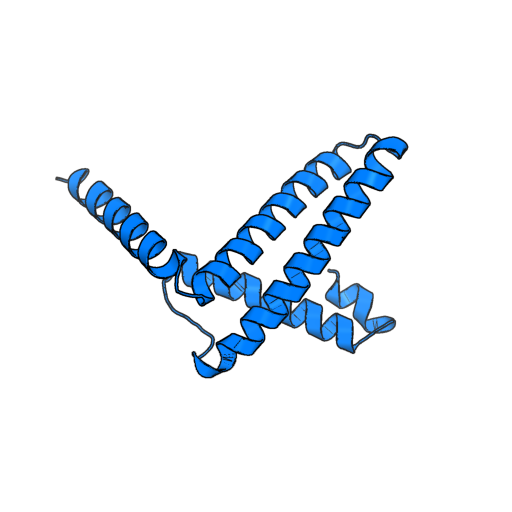O O . VAL A 1 91 ? 6.808 6.453 -1.605 1.00 88.69 91 VAL A O 1
ATOM 739 N N . GLU A 1 92 ? 6.928 4.888 0.005 1.00 84.56 92 GLU A N 1
ATOM 740 C CA . GLU A 1 92 ? 8.309 4.478 -0.258 1.00 84.56 92 GLU A CA 1
ATOM 741 C C . GLU A 1 92 ? 8.472 3.899 -1.668 1.00 84.56 92 GLU A C 1
ATOM 743 O O . GLU A 1 92 ? 9.480 4.189 -2.320 1.00 84.56 92 GLU A O 1
ATOM 748 N N . ASP A 1 93 ? 7.473 3.171 -2.163 1.00 79.31 93 ASP A N 1
ATOM 749 C CA . ASP A 1 93 ? 7.527 2.510 -3.465 1.00 79.31 93 ASP A CA 1
ATOM 750 C C . ASP A 1 93 ? 7.241 3.478 -4.636 1.00 79.31 93 ASP A C 1
ATOM 752 O O . ASP A 1 93 ? 8.070 3.609 -5.547 1.00 79.31 93 ASP A O 1
ATOM 756 N N . ILE A 1 94 ? 6.259 4.386 -4.498 1.00 83.25 94 ILE A N 1
ATOM 757 C CA . ILE A 1 94 ? 6.100 5.546 -5.406 1.00 83.25 94 ILE A CA 1
ATOM 758 C C . ILE A 1 94 ? 7.397 6.370 -5.496 1.00 83.25 94 ILE A C 1
ATOM 760 O O . ILE A 1 94 ? 7.777 6.867 -6.566 1.00 83.25 94 ILE A O 1
ATOM 764 N N . MET A 1 95 ? 8.092 6.574 -4.372 1.00 80.62 95 MET A N 1
ATOM 765 C CA . MET A 1 95 ? 9.372 7.288 -4.365 1.00 80.62 95 MET A CA 1
ATOM 766 C C . MET A 1 95 ? 10.494 6.475 -5.023 1.00 80.62 95 MET A C 1
ATOM 768 O O . MET A 1 95 ? 11.367 7.061 -5.677 1.00 80.62 95 MET A O 1
ATOM 772 N N . ALA A 1 96 ? 10.493 5.150 -4.867 1.00 72.75 96 ALA A N 1
ATOM 773 C CA . ALA A 1 96 ? 11.433 4.260 -5.534 1.00 72.75 96 ALA A CA 1
ATOM 774 C C . ALA A 1 96 ? 11.275 4.332 -7.057 1.00 72.75 96 ALA A C 1
ATOM 776 O O . ALA A 1 96 ? 12.288 4.431 -7.755 1.00 72.75 96 ALA A O 1
ATOM 777 N N . TRP A 1 97 ? 10.040 4.414 -7.559 1.00 69.81 97 TRP A N 1
ATOM 778 C CA . TRP A 1 97 ? 9.747 4.595 -8.982 1.00 69.81 97 TRP A CA 1
ATOM 779 C C . TRP A 1 97 ? 10.312 5.901 -9.561 1.00 69.81 97 TRP A C 1
ATOM 781 O O . TRP A 1 97 ? 10.833 5.919 -10.674 1.00 69.81 97 TRP A O 1
ATOM 791 N N . ARG A 1 98 ? 10.314 7.000 -8.791 1.00 67.25 98 ARG A N 1
ATOM 792 C CA . ARG A 1 98 ? 10.908 8.287 -9.218 1.00 67.25 98 ARG A CA 1
ATOM 793 C C . ARG A 1 98 ? 12.446 8.286 -9.275 1.00 67.25 98 ARG A C 1
ATOM 795 O O . ARG A 1 98 ? 13.042 9.344 -9.464 1.00 67.25 98 ARG A O 1
ATOM 802 N N . GLY A 1 99 ? 13.101 7.138 -9.079 1.00 60.84 99 GLY A N 1
ATOM 803 C CA . GLY A 1 99 ? 14.561 6.995 -9.112 1.00 60.84 99 GLY A CA 1
ATOM 804 C C . GLY A 1 99 ? 15.278 7.566 -7.883 1.00 60.84 99 GLY A C 1
ATOM 805 O O . GLY A 1 99 ? 16.507 7.590 -7.837 1.00 60.84 99 GLY A O 1
ATOM 806 N N . VAL A 1 100 ? 14.535 8.013 -6.865 1.00 53.28 100 VAL A N 1
ATOM 807 C CA . VAL A 1 100 ? 15.103 8.642 -5.660 1.00 53.28 100 VAL A CA 1
ATOM 808 C C . VAL A 1 100 ? 15.607 7.589 -4.666 1.00 53.28 100 VAL A C 1
ATOM 810 O O .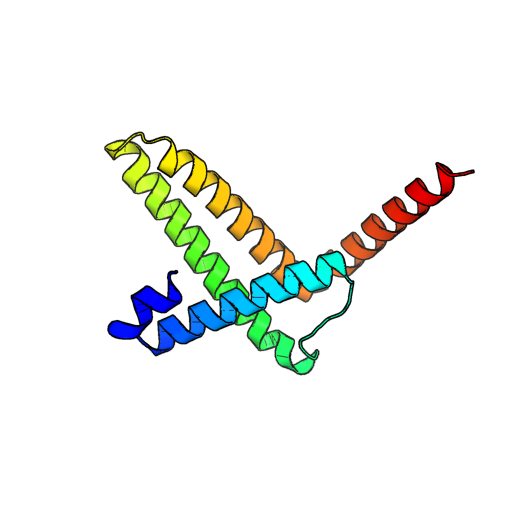 VAL A 1 100 ? 16.594 7.824 -3.970 1.00 53.28 100 VAL A O 1
ATOM 813 N N . VAL A 1 101 ? 14.969 6.412 -4.609 1.00 51.25 101 VAL A N 1
ATOM 814 C CA . VAL A 1 101 ? 15.213 5.425 -3.539 1.00 51.25 101 VAL A CA 1
ATOM 815 C C . VAL A 1 101 ? 15.843 4.110 -4.028 1.00 51.25 101 VAL A C 1
ATOM 817 O O . VAL A 1 101 ? 16.466 3.418 -3.222 1.00 51.25 101 VAL A O 1
ATOM 820 N N . GLN A 1 102 ? 15.804 3.781 -5.329 1.00 52.16 102 GLN A N 1
ATOM 821 C CA . GLN A 1 102 ? 16.446 2.564 -5.876 1.00 52.16 102 GLN A CA 1
ATOM 822 C C . GLN A 1 102 ? 17.933 2.452 -5.481 1.00 52.16 102 GLN A C 1
ATOM 824 O O . GLN A 1 102 ? 18.353 1.427 -4.941 1.00 52.16 102 GLN A O 1
ATOM 829 N N . ASN A 1 103 ? 18.688 3.551 -5.592 1.00 49.84 103 ASN A N 1
ATOM 830 C CA . ASN A 1 103 ? 20.097 3.613 -5.182 1.00 49.84 103 ASN A CA 1
ATOM 831 C C . ASN A 1 103 ? 20.302 3.384 -3.670 1.00 49.84 103 ASN A C 1
ATOM 833 O O . ASN A 1 103 ? 21.317 2.840 -3.243 1.00 49.84 103 ASN A O 1
ATOM 837 N N . VAL A 1 104 ? 19.347 3.784 -2.823 1.00 58.44 104 VAL A N 1
ATOM 838 C CA . VAL A 1 104 ? 19.465 3.652 -1.360 1.00 58.44 104 VAL A CA 1
ATOM 839 C C . VAL A 1 104 ? 19.257 2.201 -0.923 1.00 58.44 104 VAL A C 1
ATOM 841 O O . VAL A 1 104 ? 19.956 1.722 -0.022 1.00 58.44 104 VAL A O 1
ATOM 844 N N . TRP A 1 105 ? 18.325 1.484 -1.557 1.00 55.34 105 TRP A N 1
ATOM 845 C CA . TRP A 1 105 ? 18.052 0.079 -1.244 1.00 55.34 105 TRP A CA 1
ATOM 846 C C . TRP A 1 105 ? 19.146 -0.854 -1.736 1.00 55.34 105 TRP A C 1
ATOM 848 O O . TRP A 1 105 ? 19.531 -1.750 -0.980 1.00 55.34 105 TRP A O 1
ATOM 858 N N . GLU A 1 106 ? 19.694 -0.615 -2.928 1.00 59.72 106 GLU A N 1
ATOM 859 C CA . GLU A 1 106 ? 20.857 -1.351 -3.431 1.00 59.72 106 GLU A CA 1
ATOM 860 C C . GLU A 1 106 ? 22.058 -1.172 -2.495 1.00 59.72 106 GLU A C 1
ATOM 862 O O . GLU A 1 106 ? 22.586 -2.154 -1.969 1.00 59.72 106 GLU A O 1
ATOM 867 N N . VAL A 1 107 ? 22.394 0.074 -2.136 1.00 59.75 107 VAL A N 1
ATOM 868 C CA . VAL A 1 107 ? 23.521 0.384 -1.237 1.00 59.75 107 VAL A CA 1
ATOM 869 C C . VAL A 1 107 ? 23.311 -0.179 0.176 1.00 59.75 107 VAL A C 1
ATOM 871 O O . VAL A 1 107 ? 24.252 -0.657 0.819 1.00 59.75 107 VAL A O 1
ATOM 874 N N . ARG A 1 108 ? 22.085 -0.149 0.715 1.00 60.69 108 ARG A N 1
ATOM 875 C CA . ARG A 1 108 ? 21.783 -0.698 2.052 1.00 60.69 108 ARG A CA 1
ATOM 876 C C . ARG A 1 108 ? 21.791 -2.230 2.062 1.00 60.69 108 ARG A C 1
ATOM 878 O O . ARG A 1 108 ? 22.175 -2.822 3.077 1.00 60.69 108 ARG A O 1
ATOM 885 N N . ALA A 1 109 ? 21.362 -2.872 0.977 1.00 59.81 109 ALA A N 1
ATOM 886 C CA . ALA A 1 109 ? 21.385 -4.324 0.827 1.00 59.81 109 ALA A CA 1
ATOM 887 C C . ALA A 1 109 ? 22.818 -4.842 0.654 1.00 59.81 109 ALA A C 1
ATOM 889 O O . ALA A 1 109 ? 23.211 -5.764 1.372 1.00 59.81 109 ALA A O 1
ATOM 890 N N . GLU A 1 110 ? 23.625 -4.193 -0.186 1.00 58.34 110 GLU A N 1
ATOM 891 C CA . GLU A 1 110 ? 25.044 -4.509 -0.372 1.00 58.34 110 GLU A CA 1
ATOM 892 C C . GLU A 1 110 ? 25.804 -4.427 0.959 1.00 58.34 110 GLU A C 1
ATOM 894 O O . GLU A 1 110 ? 26.452 -5.389 1.378 1.00 58.34 110 GLU A O 1
ATOM 899 N N . LYS A 1 111 ? 25.609 -3.344 1.724 1.00 56.47 111 LYS A N 1
ATOM 900 C CA . LYS A 1 111 ? 26.207 -3.196 3.062 1.00 56.47 111 LYS A CA 1
ATOM 901 C C . LYS A 1 111 ? 25.801 -4.311 4.032 1.00 56.47 111 LYS A C 1
ATOM 903 O O . LYS A 1 111 ? 26.615 -4.721 4.862 1.00 56.47 111 LYS A O 1
ATOM 908 N N . ARG A 1 112 ? 24.568 -4.830 3.954 1.00 58.97 112 ARG A N 1
ATOM 909 C CA . ARG A 1 112 ? 24.117 -5.963 4.789 1.00 58.97 112 ARG A CA 1
ATOM 910 C C . ARG A 1 112 ? 24.733 -7.291 4.357 1.00 58.97 112 ARG A C 1
ATOM 912 O O . ARG A 1 112 ? 25.126 -8.062 5.233 1.00 58.97 112 ARG A O 1
ATOM 919 N N . PHE A 1 113 ? 24.845 -7.551 3.056 1.00 58.03 113 PHE A N 1
ATOM 920 C CA . PHE A 1 113 ? 25.502 -8.751 2.531 1.00 58.03 113 PHE A CA 1
ATOM 921 C C . PHE A 1 113 ? 26.994 -8.774 2.873 1.00 58.03 113 PHE A C 1
ATOM 923 O O . PHE A 1 113 ? 27.482 -9.773 3.403 1.00 58.03 113 PHE A O 1
ATOM 930 N N . VAL A 1 114 ? 27.694 -7.651 2.685 1.00 59.12 114 VAL A N 1
ATOM 931 C CA . VAL A 1 114 ? 29.107 -7.502 3.065 1.00 59.12 114 VAL A CA 1
ATOM 932 C C . VAL A 1 114 ? 29.286 -7.733 4.567 1.00 59.12 114 VAL A C 1
ATOM 934 O O . VAL A 1 114 ? 30.118 -8.542 4.971 1.00 59.12 114 VAL A O 1
ATOM 937 N N . LYS A 1 115 ? 28.449 -7.125 5.415 1.00 58.22 115 LYS A N 1
ATOM 938 C CA . LYS A 1 115 ? 28.523 -7.308 6.875 1.00 58.22 115 LYS A CA 1
ATOM 939 C C . LYS A 1 115 ? 28.262 -8.751 7.325 1.00 58.22 115 LYS A C 1
ATOM 941 O O . LYS A 1 115 ? 28.819 -9.176 8.334 1.00 58.22 115 LYS A O 1
ATOM 946 N N . ARG A 1 116 ? 27.423 -9.508 6.607 1.00 58.53 116 ARG A N 1
ATOM 947 C CA . ARG A 1 116 ? 27.194 -10.939 6.873 1.00 58.53 116 ARG A CA 1
ATOM 948 C C . ARG A 1 116 ? 28.403 -11.787 6.479 1.00 58.53 116 ARG A C 1
ATOM 950 O O . ARG A 1 116 ? 28.792 -12.641 7.263 1.00 58.53 116 ARG A O 1
ATOM 957 N N . LYS A 1 117 ? 29.020 -11.499 5.328 1.00 54.66 117 LYS A N 1
ATOM 958 C CA . LYS A 1 117 ? 30.213 -12.201 4.826 1.00 54.66 117 LYS A CA 1
ATOM 959 C C . LYS A 1 117 ? 31.432 -12.024 5.741 1.00 54.66 117 LYS A C 1
ATOM 961 O O . LYS A 1 117 ? 32.164 -12.976 5.962 1.00 54.66 117 LYS A O 1
ATOM 966 N N . TRP A 1 118 ? 31.600 -10.838 6.327 1.00 58.59 118 TRP A N 1
ATOM 967 C CA . TRP A 1 118 ? 32.683 -10.541 7.278 1.00 58.59 118 TRP A CA 1
ATOM 968 C C . TRP A 1 118 ? 32.497 -11.149 8.676 1.00 58.59 118 TRP A C 1
ATOM 970 O O .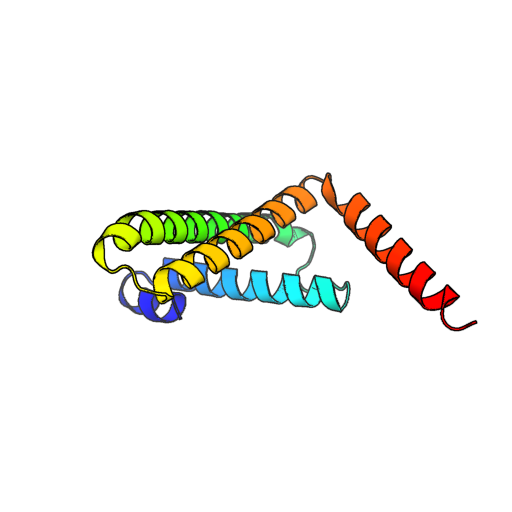 TRP A 1 118 ? 33.447 -11.188 9.443 1.00 58.59 118 TRP A O 1
ATOM 980 N N . ARG A 1 119 ? 31.289 -11.599 9.043 1.00 57.78 119 ARG A N 1
ATOM 981 C CA . ARG A 1 119 ? 31.039 -12.278 10.330 1.00 57.78 119 ARG A CA 1
ATOM 982 C C . ARG A 1 119 ? 31.233 -13.797 10.265 1.00 57.78 119 ARG A C 1
ATOM 984 O O . ARG A 1 119 ? 31.100 -14.451 11.292 1.00 57.78 119 ARG A O 1
ATOM 991 N N . SER A 1 120 ? 31.477 -14.347 9.076 1.00 56.97 120 SER A N 1
ATOM 992 C CA . SER A 1 120 ? 31.652 -15.786 8.826 1.00 56.97 120 SER A CA 1
ATOM 993 C C . SER A 1 120 ? 33.095 -16.187 8.484 1.00 56.97 120 SER A C 1
ATOM 995 O O . SER A 1 120 ? 33.322 -17.326 8.090 1.00 56.97 120 SER A O 1
ATOM 997 N N . THR A 1 121 ? 34.041 -15.256 8.609 1.00 52.78 121 THR A N 1
ATOM 998 C CA . THR A 1 121 ? 35.503 -15.432 8.501 1.00 52.78 121 THR A CA 1
ATOM 999 C C . THR A 1 121 ? 36.134 -14.918 9.774 1.00 52.78 121 THR A C 1
ATOM 1001 O O . THR A 1 121 ? 37.048 -15.593 10.282 1.00 52.78 121 THR A O 1
#

Secondary structure (DSSP, 8-state):
-HHHHHTTT-HHHHHHHHHHHHHHHHHHHHHHH---SS-GGGHHHHHHHHHHHHHHHHHHHHHHHHHHHHH--HHHHHHHHHHHHHHHHHHHHHHHHTTSSHHHHHHHHHHHHHHHHTT--